Protein AF-F4XXV0-F1 (afdb_monomer_lite)

Secondary structure (DSSP, 8-state):
---SEEEEEETT--S-HHHHTTTT--EEEEEEEETTEEEEEEE-TTPBPP-SS-TT---BHHHHHTT--

Radius of gyration: 12.22 Å; chains: 1; bounding box: 32×18×31 Å

Foldseek 3Di:
DPDQWDKDWQLVQPDDCVQQNVVGFGWMWIWGQDPNDTDTDIFGDQDFDDDPVCNVRGGGSVRVSVVVD

Structure (mmCIF, N/CA/C/O backbone):
data_AF-F4XXV0-F1
#
_entry.id   AF-F4XXV0-F1
#
loop_
_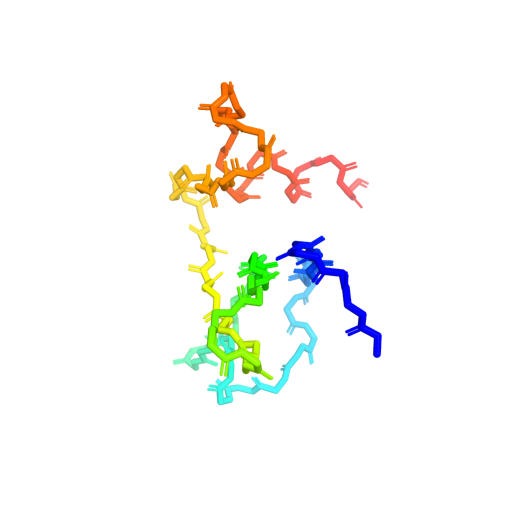atom_site.group_PDB
_atom_site.id
_atom_site.type_symbol
_atom_site.label_atom_id
_atom_site.label_alt_id
_atom_site.label_comp_id
_atom_site.label_asym_id
_atom_site.label_entity_id
_atom_site.label_seq_id
_atom_site.pdbx_PDB_ins_code
_atom_site.Cartn_x
_atom_site.Cartn_y
_atom_site.Cartn_z
_atom_site.occupancy
_atom_site.B_iso_or_equiv
_atom_site.auth_seq_id
_atom_site.auth_comp_id
_atom_site.auth_asym_id
_atom_site.auth_atom_id
_atom_site.pdbx_PDB_model_num
ATOM 1 N N . MET A 1 1 ? -17.952 -6.317 5.341 1.00 70.81 1 MET A N 1
ATOM 2 C CA . MET A 1 1 ? -16.619 -6.454 5.966 1.00 70.81 1 MET A CA 1
ATOM 3 C C . MET A 1 1 ? -16.317 -5.116 6.608 1.00 70.81 1 MET A C 1
ATOM 5 O O . MET A 1 1 ? -16.282 -4.142 5.881 1.00 70.81 1 MET A O 1
ATOM 9 N N . GLY A 1 2 ? -16.247 -5.050 7.938 1.00 92.19 2 GLY A N 1
ATOM 10 C CA . GLY A 1 2 ? -15.974 -3.820 8.698 1.00 92.19 2 GLY A CA 1
ATOM 11 C C . GLY A 1 2 ? -14.513 -3.765 9.127 1.00 92.19 2 GLY A C 1
ATOM 12 O O . GLY A 1 2 ? -14.222 -3.714 10.313 1.00 92.19 2 GLY A O 1
ATOM 13 N N . ILE A 1 3 ? -13.601 -3.937 8.167 1.00 97.12 3 ILE A N 1
ATOM 14 C CA . ILE A 1 3 ? -12.166 -3.810 8.432 1.00 97.12 3 ILE A CA 1
ATOM 15 C C . ILE A 1 3 ? -11.848 -2.323 8.322 1.00 97.12 3 ILE A C 1
ATOM 17 O O . ILE A 1 3 ? -12.032 -1.768 7.242 1.00 97.12 3 ILE A O 1
ATOM 21 N N . GLU A 1 4 ? -11.394 -1.712 9.412 1.00 97.06 4 GLU A N 1
ATOM 22 C CA . GLU A 1 4 ? -11.076 -0.278 9.470 1.00 97.06 4 GLU A CA 1
ATOM 23 C C . GLU A 1 4 ? -9.965 0.112 8.491 1.00 97.06 4 GLU A C 1
ATOM 25 O O . GLU A 1 4 ? -10.031 1.163 7.857 1.00 97.06 4 GLU A O 1
ATOM 30 N N . GLU A 1 5 ? -8.971 -0.762 8.312 1.00 98.19 5 GLU A N 1
ATOM 31 C CA . GLU A 1 5 ? -7.842 -0.526 7.418 1.00 98.19 5 GLU A CA 1
ATOM 32 C C . GLU A 1 5 ? -7.312 -1.830 6.809 1.00 98.19 5 GLU A C 1
ATOM 34 O O . GLU A 1 5 ? -7.105 -2.822 7.509 1.00 98.19 5 GLU A O 1
ATOM 39 N N . TYR A 1 6 ? -7.053 -1.830 5.502 1.00 97.88 6 TYR A N 1
ATOM 40 C CA . TYR A 1 6 ? -6.322 -2.903 4.826 1.00 97.88 6 TYR A CA 1
ATOM 41 C C . TYR A 1 6 ? -5.439 -2.336 3.719 1.00 97.88 6 TYR A C 1
ATOM 43 O O . TYR A 1 6 ? -5.690 -1.247 3.202 1.00 97.88 6 TYR A O 1
ATOM 51 N N . TRP A 1 7 ? -4.367 -3.048 3.374 1.00 97.75 7 TRP A N 1
ATOM 52 C CA . TRP A 1 7 ? -3.383 -2.560 2.411 1.00 97.75 7 TRP A CA 1
ATOM 53 C C . TRP A 1 7 ? -3.360 -3.431 1.159 1.00 97.75 7 TRP A C 1
ATOM 55 O O . TRP A 1 7 ? -3.474 -4.655 1.237 1.00 97.75 7 TRP A O 1
ATOM 65 N N . ILE A 1 8 ? -3.173 -2.797 0.003 1.00 97.25 8 ILE A N 1
ATOM 66 C CA . ILE A 1 8 ? -2.909 -3.472 -1.273 1.00 97.25 8 ILE A CA 1
ATOM 67 C C . ILE A 1 8 ? -1.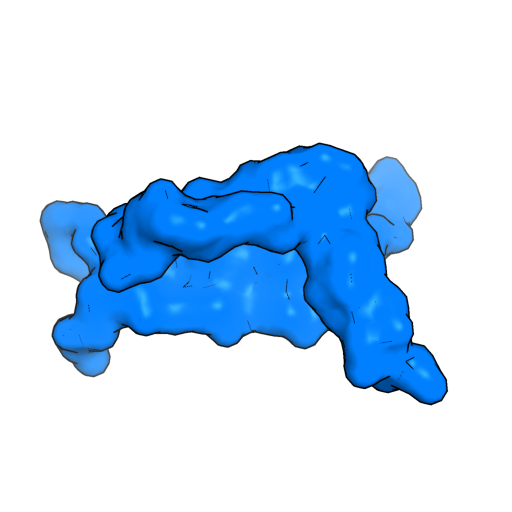507 -3.072 -1.717 1.00 97.25 8 ILE A C 1
ATOM 69 O O . ILE A 1 8 ? -1.236 -1.887 -1.896 1.00 97.25 8 ILE A O 1
ATOM 73 N N . VAL A 1 9 ? -0.621 -4.046 -1.918 1.00 96.12 9 VAL A N 1
ATOM 74 C CA . VAL A 1 9 ? 0.771 -3.799 -2.319 1.00 96.12 9 VAL A CA 1
ATOM 75 C C . VAL A 1 9 ? 0.989 -4.305 -3.742 1.00 96.12 9 VAL A C 1
ATOM 77 O O . VAL A 1 9 ? 1.050 -5.510 -3.967 1.00 96.12 9 VAL A O 1
ATOM 80 N N . ASP A 1 10 ? 1.125 -3.389 -4.701 1.00 95.94 10 ASP A N 1
ATOM 81 C CA . ASP A 1 10 ? 1.456 -3.695 -6.097 1.00 95.94 10 ASP A CA 1
ATOM 82 C C . ASP A 1 10 ? 2.878 -3.224 -6.421 1.00 95.94 10 ASP A C 1
ATOM 84 O O . ASP A 1 10 ? 3.100 -2.204 -7.074 1.00 95.94 10 ASP A O 1
ATOM 88 N N . TYR A 1 11 ? 3.863 -3.972 -5.923 1.00 95.12 11 TYR A N 1
ATOM 89 C CA . TYR A 1 11 ? 5.283 -3.665 -6.118 1.00 95.12 11 TYR A CA 1
ATOM 90 C C . TYR A 1 11 ? 5.756 -3.892 -7.566 1.00 95.12 11 TYR A C 1
ATOM 92 O O . TYR A 1 11 ? 6.759 -3.320 -7.984 1.00 95.12 11 TYR A O 1
ATOM 100 N N . ALA A 1 12 ? 5.039 -4.716 -8.338 1.00 95.31 12 ALA A N 1
ATOM 101 C CA . ALA A 1 12 ? 5.371 -5.067 -9.719 1.00 95.31 12 ALA A CA 1
ATOM 102 C C . ALA A 1 12 ? 4.636 -4.202 -10.763 1.00 95.31 12 ALA A C 1
ATOM 104 O O . ALA A 1 12 ? 4.791 -4.425 -11.965 1.00 95.31 12 ALA A O 1
ATOM 105 N N . ALA A 1 13 ? 3.845 -3.217 -10.321 1.00 96.12 13 ALA A N 1
ATOM 106 C CA . ALA A 1 13 ? 3.077 -2.312 -11.174 1.00 96.12 13 ALA A CA 1
ATOM 107 C C . ALA A 1 13 ? 2.151 -3.047 -12.169 1.00 96.12 13 ALA A C 1
ATOM 109 O O . ALA A 1 13 ? 2.055 -2.690 -13.349 1.00 96.12 13 ALA A O 1
ATOM 110 N N . LEU A 1 14 ? 1.465 -4.101 -11.717 1.00 96.56 14 LEU A N 1
ATOM 111 C CA . LEU A 1 14 ? 0.591 -4.926 -12.561 1.00 96.56 14 LEU A CA 1
ATOM 112 C C . LEU A 1 14 ? -0.835 -4.373 -12.663 1.00 96.56 14 LEU A C 1
ATOM 114 O O . LEU A 1 14 ? -1.522 -4.611 -13.663 1.00 96.56 14 LEU A O 1
ATOM 118 N N . GLY A 1 15 ? -1.250 -3.572 -11.687 1.00 95.56 15 GLY A N 1
ATOM 119 C CA . GLY A 1 15 ? -2.553 -2.937 -11.577 1.00 95.56 15 GLY A CA 1
ATOM 120 C C . GLY A 1 15 ? -2.954 -2.109 -12.798 1.00 95.56 15 GLY A C 1
ATOM 121 O O . GLY A 1 15 ? -2.164 -1.774 -13.688 1.00 95.56 15 GLY A O 1
ATOM 122 N N . ALA A 1 16 ? -4.243 -1.790 -12.892 1.00 96.94 16 ALA A N 1
ATOM 123 C CA . ALA A 1 16 ? -4.759 -1.002 -14.006 1.00 96.94 16 ALA A CA 1
ATOM 124 C C . ALA A 1 16 ? -4.209 0.436 -13.970 1.00 96.94 16 ALA A C 1
ATOM 126 O O . ALA A 1 16 ? -4.182 1.068 -12.917 1.00 96.94 16 ALA A O 1
ATOM 127 N N . ARG A 1 17 ? -3.866 0.995 -15.142 1.00 96.25 17 ARG A N 1
ATOM 128 C CA . ARG A 1 17 ? -3.306 2.360 -15.284 1.00 96.25 17 ARG A CA 1
ATOM 129 C C . ARG A 1 17 ? -4.127 3.448 -14.585 1.00 96.25 17 ARG A C 1
ATOM 131 O O . ARG A 1 17 ? -3.562 4.409 -14.088 1.00 96.25 17 ARG A O 1
ATOM 138 N N . LYS A 1 18 ? -5.455 3.286 -14.516 1.00 96.12 18 LYS A N 1
ATOM 139 C CA . LYS A 1 18 ? -6.346 4.236 -13.829 1.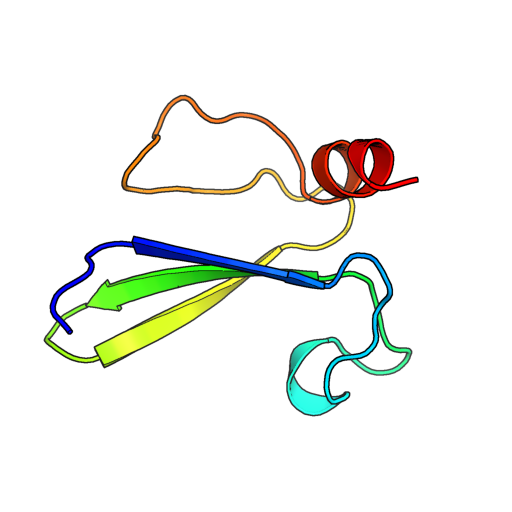00 96.12 18 LYS A CA 1
ATOM 140 C C . LYS A 1 18 ? -6.050 4.394 -12.330 1.00 96.12 18 LYS A C 1
ATOM 142 O O . LYS A 1 18 ? -6.463 5.387 -11.754 1.00 96.12 18 LYS A O 1
ATOM 147 N N . PHE A 1 19 ? -5.365 3.425 -11.719 1.00 94.94 19 PHE A N 1
ATOM 148 C CA . PHE A 1 19 ? -5.016 3.433 -10.297 1.00 94.94 19 PHE A CA 1
ATOM 149 C C . PHE A 1 19 ? -3.532 3.693 -10.043 1.00 94.94 19 PHE A C 1
ATOM 151 O O . PHE A 1 19 ? -3.195 4.295 -9.034 1.00 94.94 19 PHE A O 1
ATOM 158 N N . ILE A 1 20 ? -2.656 3.239 -10.945 1.00 96.62 20 ILE A N 1
ATOM 159 C CA . ILE A 1 20 ? -1.198 3.244 -10.731 1.00 96.62 20 ILE A CA 1
ATOM 160 C C . ILE A 1 20 ? -0.431 4.116 -11.736 1.00 96.62 20 ILE A C 1
ATOM 162 O O . ILE A 1 20 ? 0.778 3.974 -11.911 1.00 96.62 20 ILE A O 1
ATOM 166 N N . GLY A 1 21 ? -1.144 4.994 -12.442 1.00 94.44 21 GLY A N 1
ATOM 167 C CA . GLY A 1 21 ? -0.568 5.970 -13.362 1.00 94.44 21 GLY A CA 1
ATOM 168 C C . GLY A 1 21 ? -0.280 5.461 -14.779 1.00 94.44 21 GLY A C 1
ATOM 169 O O . GLY A 1 21 ? -0.516 4.304 -15.149 1.00 94.44 21 GLY A O 1
ATOM 170 N N . ASN A 1 22 ? 0.211 6.390 -15.603 1.00 95.06 22 ASN A N 1
ATOM 171 C CA . ASN A 1 22 ? 0.691 6.144 -16.959 1.00 95.06 22 ASN A CA 1
ATOM 172 C C . ASN A 1 22 ? 1.944 7.016 -17.229 1.00 95.06 22 ASN A C 1
ATOM 174 O O . ASN A 1 22 ? 1.779 8.222 -17.415 1.00 95.06 22 ASN A O 1
ATOM 178 N N . PRO A 1 23 ? 3.173 6.457 -17.247 1.00 95.12 23 PRO A N 1
ATOM 179 C CA . PRO A 1 23 ? 3.499 5.028 -17.163 1.00 95.12 23 PRO A CA 1
ATOM 180 C C . PRO A 1 23 ? 3.068 4.396 -15.830 1.00 95.12 23 PRO A C 1
ATOM 182 O O . PRO A 1 23 ? 2.904 5.098 -14.837 1.00 95.12 23 PRO A O 1
ATOM 185 N N . LYS A 1 24 ? 2.837 3.075 -15.834 1.00 96.69 24 LYS A N 1
ATOM 186 C CA . LYS A 1 24 ? 2.475 2.329 -14.619 1.00 96.69 24 LYS A CA 1
ATOM 187 C C . LYS A 1 24 ? 3.632 2.390 -13.620 1.00 96.69 24 LYS A C 1
ATOM 189 O O . LYS A 1 24 ? 4.770 2.157 -14.022 1.00 96.69 24 LYS A O 1
ATOM 194 N N . GLN A 1 25 ? 3.326 2.651 -12.354 1.00 95.69 25 GLN A N 1
ATOM 195 C CA . GLN A 1 25 ? 4.300 2.724 -11.266 1.00 95.69 25 GLN A CA 1
ATOM 196 C C . GLN A 1 25 ? 3.939 1.751 -10.135 1.00 95.69 25 GLN A C 1
ATOM 198 O O . GLN A 1 25 ? 2.751 1.563 -9.856 1.00 95.69 25 GLN A O 1
ATOM 203 N N . PRO A 1 26 ? 4.926 1.150 -9.445 1.00 96.38 26 PRO A N 1
ATOM 204 C CA . PRO A 1 26 ? 4.677 0.415 -8.212 1.00 96.38 26 PRO A CA 1
ATOM 205 C C . PRO A 1 26 ? 3.909 1.279 -7.210 1.00 96.38 26 PRO A C 1
ATOM 207 O O . PRO A 1 26 ? 4.304 2.414 -6.935 1.00 96.38 26 PRO A O 1
ATOM 210 N N . THR A 1 27 ? 2.797 0.762 -6.693 1.00 97.69 27 THR A N 1
ATOM 211 C CA . THR A 1 27 ? 1.876 1.535 -5.849 1.00 97.69 27 THR A CA 1
ATOM 212 C C . THR A 1 27 ? 1.405 0.698 -4.668 1.00 97.69 27 THR A C 1
ATOM 214 O O . THR A 1 27 ? 1.003 -0.455 -4.820 1.00 97.69 27 THR A O 1
ATOM 217 N N . LEU A 1 28 ? 1.442 1.294 -3.480 1.00 97.81 28 LEU A N 1
ATOM 218 C CA . LEU A 1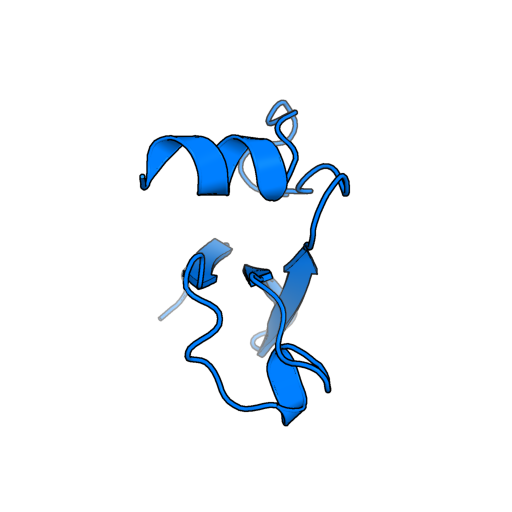 28 ? 0.826 0.757 -2.275 1.00 97.81 28 LEU A CA 1
ATOM 219 C C . LEU A 1 28 ? -0.430 1.569 -1.984 1.00 97.81 28 LEU A C 1
ATOM 221 O O . LEU A 1 28 ? -0.388 2.793 -2.029 1.00 97.81 28 LEU A O 1
ATOM 225 N N . PHE A 1 29 ? -1.537 0.908 -1.671 1.00 98.19 29 PHE A N 1
ATOM 226 C CA . PHE A 1 29 ? -2.762 1.570 -1.238 1.00 98.19 29 PHE A CA 1
ATOM 227 C C . PHE A 1 29 ? -3.006 1.277 0.234 1.00 98.19 29 PHE A C 1
ATOM 229 O O . PHE A 1 29 ? -3.051 0.108 0.613 1.00 98.19 29 PHE A O 1
ATOM 236 N N . VAL A 1 30 ? -3.215 2.322 1.033 1.00 98.31 30 VAL A N 1
ATOM 237 C CA . VAL A 1 30 ? -3.839 2.196 2.355 1.00 98.31 30 VAL A CA 1
ATOM 238 C C . VAL A 1 30 ? -5.325 2.476 2.174 1.00 98.31 30 VAL A C 1
ATOM 240 O O . VAL A 1 30 ? -5.720 3.584 1.802 1.00 98.31 30 VAL A O 1
ATOM 243 N N . CYS A 1 31 ? -6.143 1.446 2.370 1.00 98.00 31 CYS A N 1
ATOM 244 C CA . CYS A 1 31 ? -7.589 1.517 2.234 1.00 98.00 31 CYS A CA 1
ATOM 245 C C . CYS A 1 31 ? -8.223 1.648 3.615 1.00 98.00 31 CYS A C 1
ATOM 247 O O . CYS A 1 31 ? -8.087 0.735 4.424 1.00 98.00 31 CYS A O 1
ATOM 249 N N . THR A 1 32 ? -8.921 2.752 3.870 1.00 97.88 32 THR A N 1
ATOM 250 C CA . THR A 1 32 ? -9.541 3.056 5.171 1.00 97.88 32 THR A CA 1
ATOM 251 C C . THR A 1 32 ? -11.053 3.130 5.048 1.00 97.88 32 THR A C 1
ATOM 253 O O . THR A 1 32 ? -11.554 3.714 4.085 1.00 97.88 32 THR A O 1
ATOM 256 N N . LEU A 1 33 ? -11.779 2.563 6.011 1.00 97.50 33 LEU A N 1
ATOM 257 C CA . LEU A 1 33 ? -13.234 2.667 6.084 1.00 97.50 33 LEU A CA 1
ATOM 258 C C . LEU A 1 33 ? -13.624 4.020 6.698 1.00 97.50 33 LEU A C 1
ATOM 260 O O . LEU A 1 33 ? -13.327 4.290 7.855 1.00 97.50 33 LEU A O 1
ATOM 264 N N . VAL A 1 34 ? -14.283 4.878 5.922 1.00 95.94 34 VAL A N 1
ATOM 265 C CA . VAL A 1 34 ? -14.751 6.204 6.349 1.00 95.94 34 VAL A CA 1
ATOM 266 C C . VAL A 1 34 ? -16.216 6.333 5.961 1.00 95.94 34 VAL A C 1
ATOM 268 O O . VAL A 1 34 ? -16.560 6.162 4.796 1.00 95.94 34 VAL A O 1
ATOM 271 N N . ASP A 1 35 ? -17.088 6.581 6.941 1.00 95.56 35 ASP A N 1
ATOM 272 C CA . ASP A 1 35 ? -18.540 6.723 6.743 1.00 95.56 35 ASP A CA 1
ATOM 273 C C . ASP A 1 35 ? -19.190 5.562 5.958 1.00 95.56 35 ASP A C 1
ATOM 275 O O . ASP A 1 35 ? -20.159 5.733 5.223 1.00 95.56 35 ASP A O 1
ATOM 279 N N . GLY A 1 36 ? -18.657 4.347 6.130 1.00 95.25 36 GLY A N 1
ATOM 280 C CA . GLY A 1 36 ? -19.145 3.139 5.457 1.00 95.25 36 GLY A CA 1
ATOM 281 C C . GLY A 1 36 ? -18.567 2.897 4.058 1.00 95.25 36 GLY A C 1
ATOM 282 O O . GLY A 1 36 ? -18.890 1.875 3.452 1.00 95.25 36 GLY A O 1
ATOM 283 N N . GLU A 1 37 ? -17.680 3.767 3.568 1.00 97.00 37 GLU A N 1
ATOM 284 C CA . GLU A 1 37 ? -17.012 3.632 2.273 1.00 97.00 37 GLU A CA 1
ATOM 285 C C . GLU A 1 37 ? -15.493 3.488 2.408 1.00 97.00 37 GLU A C 1
ATOM 287 O O . GLU A 1 37 ? -14.854 4.081 3.276 1.00 97.00 37 GLU A O 1
ATOM 292 N N . TYR A 1 38 ? -14.887 2.694 1.523 1.00 96.88 38 TYR A N 1
ATOM 293 C CA . TYR A 1 38 ? -13.437 2.526 1.495 1.00 96.88 38 TYR A CA 1
ATOM 294 C C . TYR A 1 38 ? -12.769 3.622 0.669 1.00 96.88 38 TYR A C 1
ATOM 296 O O . TYR A 1 38 ? -12.912 3.674 -0.553 1.00 96.88 38 TYR A O 1
ATOM 304 N N . GLN A 1 39 ? -11.967 4.449 1.332 1.00 96.62 39 GLN A N 1
ATOM 305 C CA . GLN A 1 39 ? -11.098 5.424 0.683 1.00 96.62 39 GLN A CA 1
ATOM 306 C C . GLN A 1 39 ? -9.749 4.781 0.369 1.00 96.62 39 GLN A C 1
ATOM 308 O O . GLN A 1 39 ? -9.095 4.238 1.256 1.00 96.62 39 GLN A O 1
ATOM 313 N N . MET A 1 40 ? -9.328 4.831 -0.896 1.00 96.69 40 MET A N 1
ATOM 314 C CA . MET A 1 40 ? -8.041 4.294 -1.342 1.00 96.69 40 MET A CA 1
ATOM 315 C C . MET A 1 40 ? -6.994 5.406 -1.397 1.00 96.69 40 MET A C 1
ATOM 317 O O . MET A 1 40 ? -7.072 6.279 -2.259 1.00 96.69 40 MET A O 1
ATOM 321 N N . ASN A 1 41 ? -5.987 5.339 -0.528 1.00 97.06 41 ASN A N 1
ATOM 322 C CA . ASN A 1 41 ? -4.896 6.310 -0.483 1.00 97.06 41 ASN A CA 1
ATOM 323 C C . ASN A 1 41 ? -3.639 5.718 -1.139 1.00 97.06 41 ASN A C 1
ATOM 325 O O . ASN A 1 41 ? -3.055 4.795 -0.567 1.00 97.06 41 ASN A O 1
ATOM 329 N N . PRO A 1 42 ? -3.235 6.181 -2.338 1.00 97.31 42 PRO A N 1
ATOM 330 C CA . PRO A 1 42 ? -2.058 5.668 -3.029 1.00 97.31 42 PRO A CA 1
ATOM 331 C C . PRO A 1 42 ? -0.757 6.269 -2.483 1.00 97.31 42 PRO A C 1
ATOM 333 O O . PRO A 1 42 ? -0.651 7.473 -2.257 1.00 97.31 42 PRO A O 1
ATOM 336 N N . PHE A 1 43 ? 0.268 5.430 -2.372 1.00 97.44 43 PHE A N 1
ATOM 337 C CA . PHE A 1 43 ? 1.632 5.783 -2.000 1.00 97.44 43 PHE A CA 1
ATOM 338 C C . PHE A 1 43 ? 2.603 5.201 -3.026 1.00 97.44 43 PHE A C 1
ATOM 340 O O . PHE A 1 43 ? 2.553 4.013 -3.358 1.00 97.44 43 PHE A O 1
ATOM 347 N N . THR A 1 44 ? 3.509 6.042 -3.514 1.00 95.12 44 THR A N 1
ATOM 348 C CA . THR A 1 44 ? 4.512 5.698 -4.526 1.00 95.12 44 THR A CA 1
ATOM 349 C C . THR A 1 44 ? 5.882 6.212 -4.102 1.00 95.12 44 THR A C 1
ATOM 351 O O . THR A 1 44 ? 5.986 7.209 -3.387 1.00 95.12 44 THR A O 1
ATOM 354 N N . GLU A 1 45 ? 6.939 5.558 -4.584 1.00 89.44 45 GLU A N 1
ATOM 355 C CA . GLU A 1 45 ? 8.328 5.999 -4.405 1.00 89.44 45 GLU A CA 1
ATOM 356 C C . GLU A 1 45 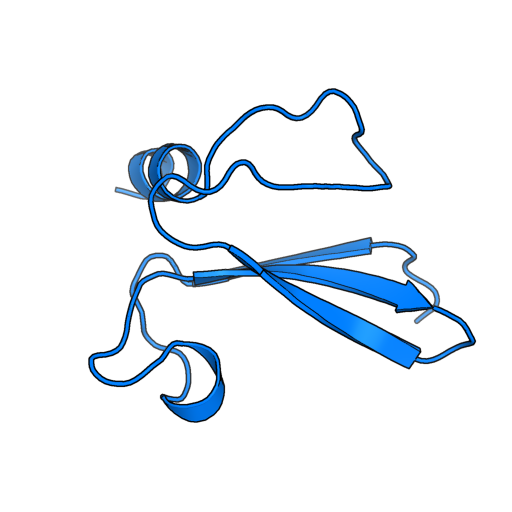? 8.669 6.371 -2.943 1.00 89.44 45 GLU A C 1
ATOM 358 O O . GLU A 1 45 ? 8.578 5.537 -2.045 1.00 89.44 45 GLU A O 1
ATOM 363 N N . LYS A 1 46 ? 9.076 7.621 -2.696 1.00 91.81 46 LYS A N 1
ATOM 364 C CA . LYS A 1 46 ? 9.599 8.107 -1.413 1.00 91.81 46 LYS A CA 1
ATOM 365 C C . LYS A 1 46 ? 8.522 8.633 -0.466 1.00 91.81 46 LYS A C 1
ATOM 367 O O . LYS A 1 46 ? 8.863 9.133 0.603 1.00 91.81 46 LYS A O 1
ATOM 372 N N . THR A 1 47 ? 7.244 8.542 -0.831 1.00 93.31 47 THR A N 1
ATOM 373 C CA . THR A 1 47 ? 6.155 8.998 0.035 1.00 93.31 47 THR A CA 1
ATOM 374 C C . THR A 1 47 ? 6.066 8.092 1.260 1.00 93.31 47 THR A C 1
ATOM 376 O O . THR A 1 47 ? 5.897 6.877 1.124 1.00 93.31 47 THR A O 1
ATOM 379 N N . THR A 1 48 ? 6.189 8.684 2.452 1.00 96.25 48 THR A N 1
ATOM 380 C CA . THR A 1 48 ? 5.955 7.994 3.725 1.00 96.25 48 THR A CA 1
ATOM 381 C C . THR A 1 48 ? 4.510 7.525 3.787 1.00 96.25 48 THR A C 1
ATOM 383 O O . THR A 1 48 ? 3.586 8.301 3.534 1.00 96.25 48 THR A O 1
ATOM 386 N N . ILE A 1 49 ? 4.322 6.251 4.110 1.00 97.69 49 ILE A N 1
ATOM 387 C CA . ILE A 1 49 ? 2.998 5.651 4.226 1.00 97.69 49 ILE A CA 1
ATOM 388 C C . ILE A 1 49 ? 2.328 6.190 5.485 1.00 97.69 49 ILE A C 1
ATOM 390 O O . ILE A 1 49 ? 2.902 6.141 6.571 1.00 97.69 49 ILE A O 1
ATOM 394 N N . VAL A 1 50 ? 1.103 6.688 5.332 1.00 97.25 50 VAL A N 1
ATOM 395 C CA . VAL A 1 50 ? 0.270 7.132 6.449 1.00 97.25 50 VAL A CA 1
ATOM 396 C C . VAL A 1 50 ? -0.754 6.048 6.740 1.00 97.25 50 VAL A C 1
ATOM 398 O O . VAL A 1 50 ? -1.578 5.719 5.890 1.00 97.25 50 VAL A O 1
ATOM 401 N N . SER A 1 51 ? -0.693 5.512 7.955 1.00 97.50 51 SER A N 1
ATOM 402 C CA . SER A 1 51 ? -1.605 4.493 8.464 1.00 97.50 51 SER A CA 1
ATOM 403 C C . SER A 1 51 ? -2.275 5.003 9.737 1.00 97.50 51 SER A C 1
ATOM 405 O O . 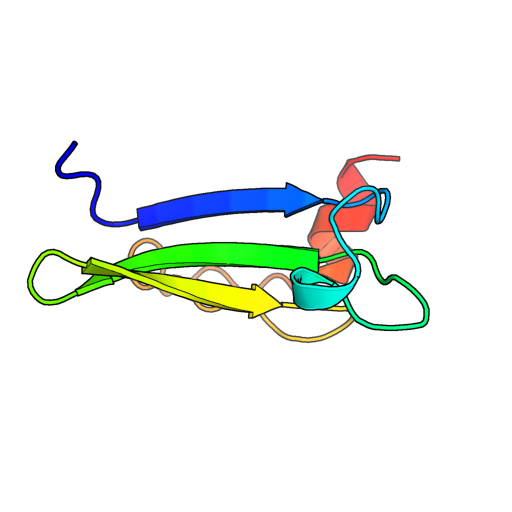SER A 1 51 ? -1.591 5.185 10.749 1.00 97.50 51 SER A O 1
ATOM 407 N N . PRO A 1 52 ? -3.597 5.246 9.716 1.00 96.00 52 PRO A N 1
ATOM 408 C CA . PRO A 1 52 ? -4.358 5.522 10.932 1.00 96.00 52 PRO A CA 1
ATOM 409 C C . PRO A 1 52 ? -4.233 4.420 11.992 1.00 96.00 52 PRO A C 1
ATOM 411 O O . PRO A 1 52 ? -4.186 4.719 13.184 1.00 96.00 52 PRO A O 1
ATOM 414 N N . THR A 1 53 ? -4.133 3.157 11.568 1.00 97.44 53 THR A N 1
ATOM 415 C CA . THR A 1 53 ? -4.014 1.997 12.467 1.00 97.44 53 THR A CA 1
ATOM 416 C C . THR A 1 53 ? -2.619 1.873 13.082 1.00 97.44 53 THR A C 1
ATOM 418 O O . THR A 1 53 ? -2.482 1.462 14.235 1.00 97.44 53 THR A O 1
ATOM 421 N N . PHE A 1 54 ? -1.576 2.280 12.354 1.00 97.19 54 PHE A N 1
ATOM 422 C CA . PHE A 1 54 ? -0.184 2.263 12.804 1.00 97.19 54 PHE A CA 1
ATOM 423 C C . PHE A 1 54 ? 0.464 3.658 12.692 1.00 97.19 54 PHE A C 1
ATOM 425 O O . PHE A 1 54 ? 1.328 3.865 11.839 1.00 97.19 54 PHE A O 1
ATOM 432 N N . PRO A 1 55 ? 0.143 4.620 13.582 1.00 95.50 55 PRO A N 1
ATOM 433 C CA . PRO A 1 55 ? 0.615 6.009 13.463 1.00 95.50 55 PRO A CA 1
ATOM 434 C C . PRO A 1 55 ? 2.137 6.193 13.545 1.00 95.50 55 PRO A C 1
ATOM 436 O O . PRO A 1 55 ? 2.660 7.234 13.160 1.00 95.50 55 PRO A O 1
ATOM 439 N N . GLN A 1 56 ? 2.854 5.204 14.086 1.00 97.31 56 GLN A N 1
ATOM 440 C CA . GLN A 1 56 ? 4.319 5.209 14.179 1.00 97.31 56 GLN A CA 1
ATOM 441 C C . GLN A 1 56 ? 5.000 4.535 12.981 1.00 97.31 56 GLN A C 1
ATOM 443 O O . GLN A 1 56 ? 6.229 4.456 12.930 1.00 97.31 56 GLN A O 1
ATOM 448 N N . PHE A 1 57 ? 4.225 4.023 12.023 1.00 96.31 57 PHE A N 1
ATOM 449 C CA . PHE A 1 57 ? 4.766 3.448 10.805 1.00 96.31 57 PHE A CA 1
ATOM 450 C C . PHE A 1 57 ? 5.427 4.549 9.968 1.00 96.31 57 PHE A C 1
ATOM 452 O O . PHE A 1 57 ? 4.780 5.512 9.570 1.00 96.31 57 PHE A O 1
ATOM 459 N N . ASN A 1 58 ? 6.731 4.416 9.719 1.00 95.88 58 ASN A N 1
ATOM 460 C CA . ASN A 1 58 ? 7.543 5.466 9.096 1.00 95.88 58 ASN A CA 1
ATOM 461 C C . ASN A 1 58 ? 8.406 4.928 7.944 1.00 95.88 58 ASN A C 1
ATOM 463 O O . ASN A 1 58 ? 9.571 5.293 7.788 1.00 95.88 58 ASN A O 1
ATOM 467 N N . LEU A 1 59 ? 7.846 4.004 7.163 1.00 96.75 59 LEU A N 1
ATOM 468 C CA . LEU A 1 59 ? 8.470 3.519 5.937 1.00 96.75 59 LEU A CA 1
ATOM 469 C C . LEU A 1 59 ? 7.804 4.167 4.725 1.00 96.75 59 LEU A C 1
ATOM 471 O O . LEU A 1 59 ? 6.593 4.393 4.694 1.00 96.75 59 LEU A O 1
ATOM 475 N N . SER A 1 60 ? 8.612 4.449 3.711 1.00 97.00 60 SER A N 1
ATOM 476 C CA . SER A 1 60 ? 8.123 4.830 2.388 1.00 97.00 60 SER A CA 1
ATOM 477 C C . SER A 1 60 ? 7.698 3.609 1.575 1.00 97.00 60 SER A C 1
ATOM 479 O O . SER A 1 60 ? 8.157 2.488 1.819 1.00 97.00 60 SER A O 1
ATOM 481 N N . ALA A 1 61 ? 6.865 3.834 0.559 1.00 96.00 61 ALA A N 1
ATOM 482 C CA . ALA A 1 61 ? 6.454 2.785 -0.373 1.00 96.00 61 ALA A CA 1
ATOM 483 C C . ALA A 1 61 ? 7.662 2.072 -1.013 1.00 96.00 61 ALA A C 1
ATOM 485 O O . ALA A 1 61 ? 7.708 0.846 -1.048 1.00 96.00 61 ALA A O 1
ATOM 486 N N . GLN A 1 62 ? 8.696 2.818 -1.416 1.00 95.69 62 GLN A N 1
ATOM 487 C CA . GLN A 1 62 ? 9.936 2.273 -1.974 1.00 95.69 62 GLN A CA 1
ATOM 488 C C . GLN A 1 62 ? 10.660 1.331 -1.006 1.00 95.69 62 GLN A C 1
ATOM 490 O O . GLN A 1 62 ? 11.162 0.295 -1.436 1.00 95.69 62 GLN A O 1
ATOM 495 N N . GLN A 1 63 ? 10.716 1.666 0.286 1.00 96.44 63 GLN A N 1
ATOM 496 C CA . GLN A 1 63 ? 11.342 0.795 1.286 1.00 96.44 63 GLN A CA 1
ATOM 497 C C . GLN A 1 63 ? 10.576 -0.520 1.443 1.00 96.44 63 GLN A C 1
ATOM 499 O O . GLN A 1 63 ? 11.204 -1.558 1.603 1.00 96.44 63 GLN A O 1
ATOM 504 N N . ILE A 1 64 ? 9.244 -0.493 1.339 1.00 95.25 64 ILE A N 1
ATOM 505 C CA . ILE A 1 64 ? 8.422 -1.708 1.346 1.00 95.25 64 ILE A CA 1
ATOM 506 C C . ILE A 1 64 ? 8.621 -2.527 0.071 1.00 95.25 64 ILE A C 1
ATOM 508 O O . ILE A 1 64 ? 8.814 -3.737 0.152 1.00 95.25 64 ILE A O 1
ATOM 512 N N . PHE A 1 65 ? 8.641 -1.893 -1.103 1.00 94.25 65 PHE A N 1
ATOM 513 C CA . PHE A 1 65 ? 8.857 -2.600 -2.370 1.00 94.25 65 PHE A CA 1
ATOM 514 C C . PHE A 1 65 ? 10.229 -3.279 -2.436 1.00 94.25 65 PHE A C 1
ATOM 516 O O . PHE A 1 65 ? 10.340 -4.373 -2.980 1.00 94.25 65 PHE A O 1
ATOM 523 N N . ALA A 1 66 ? 11.257 -2.672 -1.837 1.00 93.19 66 ALA A N 1
ATOM 524 C CA . ALA A 1 66 ? 12.601 -3.242 -1.772 1.00 93.19 66 ALA A CA 1
ATOM 525 C C . ALA A 1 66 ? 12.690 -4.547 -0.955 1.00 93.19 66 ALA A C 1
ATOM 527 O O . ALA A 1 66 ? 13.667 -5.271 -1.107 1.00 93.19 66 ALA A O 1
ATOM 528 N N . LEU A 1 67 ? 11.696 -4.859 -0.112 1.00 91.06 67 LEU A N 1
ATOM 529 C CA . LEU A 1 67 ? 11.635 -6.112 0.657 1.00 91.06 67 LEU A CA 1
ATOM 530 C C . LEU A 1 67 ? 11.009 -7.279 -0.126 1.00 91.06 67 LEU A C 1
ATOM 532 O O . LEU A 1 67 ? 11.066 -8.413 0.339 1.00 91.06 67 LEU A O 1
ATOM 536 N N . ALA A 1 68 ? 10.366 -7.002 -1.264 1.00 81.06 68 ALA A N 1
ATOM 537 C CA . ALA A 1 68 ? 9.657 -7.996 -2.076 1.00 81.06 68 ALA A CA 1
ATOM 538 C C . ALA A 1 68 ? 10.493 -8.550 -3.251 1.00 81.06 68 ALA A C 1
ATOM 540 O O . ALA A 1 68 ? 9.997 -9.395 -4.000 1.00 81.06 68 ALA A O 1
ATOM 541 N N . LEU A 1 69 ? 11.718 -8.042 -3.426 1.00 64.12 69 LEU A N 1
ATOM 542 C CA . LEU A 1 69 ? 12.707 -8.461 -4.428 1.00 64.12 69 LEU A CA 1
ATOM 543 C C . LEU A 1 69 ? 13.635 -9.534 -3.853 1.00 64.12 69 LEU A C 1
ATOM 545 O O . LEU A 1 69 ? 13.957 -10.472 -4.615 1.00 64.12 69 LEU A O 1
#

pLDDT: mean 95.06, std 5.39, range [64.12, 98.31]

Organism: NCBI:txid489825

Sequence (69 aa):
MGIEEYWIVDYAALGARKFIGNPKQPTLFVCTLVDGEYQMNPFTEKTTIVSPTFPQFNLSAQQIFALAL

InterPro domains:
  IPR008538 Putative restriction endonuclease [PF05685] (2-61)
  IPR012296 Nuclease, putative, TT1808 [G3DSA:3.90.1570.10] (1-68)